Protein AF-A0A537YJH0-F1 (afdb_monomer)

Secondary structure (DSSP, 8-state):
-HHHHHHHHHSSSHHHHHHHHHHHTT--HHHHHHHHHHHHHHHHHHHHHHHHHT-

Solvent-accessible surface area (backbone atoms only — not comparable to full-atom values): 3048 Å² total; per-residue (Å²): 96,68,67,63,45,54,52,27,55,76,41,99,37,75,56,23,55,54,32,52,51,31,41,75,72,69,39,52,70,70,55,19,54,51,51,45,33,49,51,53,50,53,50,53,53,52,49,53,52,53,58,60,73,74,107

Mean predicted aligned error: 2.45 Å

Sequence (55 aa):
MHLIAVTQVRHDTAGRVYYQRKLAEGKTEKEALRALKRCISNAVWRQLQVDLAAR

Radius of gyration: 12.75 Å; Cα contacts (8 Å, |Δi|>4): 33; chains: 1; bounding box: 29×18×35 Å

pLDDT: mean 96.87, std 3.69, range [72.56, 98.38]

Foldseek 3Di:
DLVVLVVQCVDPHPSVVQLVVCVVVVDDSVVSSVVSVVVVVVVVVVVVVVVVVVD

Structure (mmCIF, N/CA/C/O backbone):
data_AF-A0A537YJH0-F1
#
_entry.id   AF-A0A537YJH0-F1
#
loop_
_atom_site.group_PDB
_atom_site.id
_atom_site.type_symbol
_atom_site.label_atom_id
_atom_site.label_alt_id
_atom_site.label_comp_id
_atom_site.label_asym_id
_atom_site.label_entity_id
_atom_site.label_seq_id
_atom_site.pdbx_PDB_ins_code
_atom_site.Cartn_x
_atom_site.Cartn_y
_atom_site.Cartn_z
_atom_site.occupancy
_atom_site.B_iso_or_equiv
_atom_site.auth_seq_id
_atom_s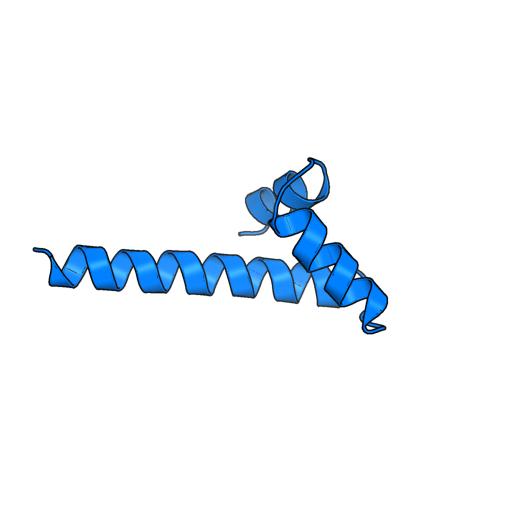ite.auth_comp_id
_atom_site.auth_asym_id
_atom_site.auth_atom_id
_atom_site.pdbx_PDB_model_num
ATOM 1 N N . MET A 1 1 ? 7.565 5.109 0.084 1.00 88.75 1 MET A N 1
ATOM 2 C CA . MET A 1 1 ? 6.227 4.460 0.102 1.00 88.75 1 MET A CA 1
ATOM 3 C C . MET A 1 1 ? 5.176 5.095 1.004 1.00 88.75 1 MET A C 1
ATOM 5 O O . MET A 1 1 ? 4.003 4.902 0.718 1.00 88.75 1 MET A O 1
ATOM 9 N N . HIS A 1 2 ? 5.525 5.808 2.085 1.00 95.19 2 HIS A N 1
ATOM 10 C CA . HIS A 1 2 ? 4.508 6.343 3.003 1.00 95.19 2 HIS A CA 1
ATOM 11 C C . HIS A 1 2 ? 3.528 7.315 2.329 1.00 95.19 2 HIS A C 1
ATOM 13 O O . HIS A 1 2 ? 2.331 7.057 2.373 1.00 95.19 2 HIS A O 1
ATOM 19 N N . LEU A 1 3 ? 4.036 8.350 1.650 1.00 97.62 3 LEU A N 1
ATOM 20 C CA . LEU A 1 3 ? 3.211 9.347 0.960 1.00 97.62 3 LEU A CA 1
ATOM 21 C C . LEU A 1 3 ? 2.230 8.702 -0.030 1.00 97.62 3 LEU A C 1
ATOM 23 O O . LEU A 1 3 ? 1.031 8.906 0.086 1.00 97.62 3 LEU A O 1
ATOM 27 N N . ILE A 1 4 ? 2.728 7.842 -0.925 1.00 97.12 4 ILE A N 1
ATOM 28 C CA . ILE A 1 4 ? 1.913 7.129 -1.924 1.00 97.12 4 ILE A CA 1
ATOM 29 C C . ILE A 1 4 ? 0.785 6.338 -1.252 1.00 97.12 4 ILE A C 1
ATOM 31 O O . ILE A 1 4 ? -0.363 6.437 -1.669 1.00 97.12 4 ILE A O 1
ATOM 35 N N . ALA A 1 5 ? 1.096 5.577 -0.197 1.00 97.62 5 ALA A N 1
ATOM 36 C CA . ALA A 1 5 ? 0.096 4.782 0.511 1.00 97.62 5 ALA A CA 1
ATOM 37 C C . ALA A 1 5 ? -0.972 5.660 1.184 1.00 97.62 5 ALA A C 1
ATOM 39 O O . ALA A 1 5 ? -2.155 5.350 1.095 1.00 97.62 5 ALA A O 1
ATOM 40 N N . VAL A 1 6 ? -0.573 6.764 1.825 1.00 97.56 6 VAL A N 1
ATOM 41 C CA . VAL A 1 6 ? -1.512 7.703 2.463 1.00 97.56 6 VAL A CA 1
ATOM 42 C C . VAL A 1 6 ? -2.395 8.385 1.419 1.00 97.56 6 VAL A C 1
ATOM 44 O O . VAL A 1 6 ? -3.607 8.455 1.606 1.00 97.56 6 VAL A O 1
ATOM 47 N N . THR A 1 7 ? -1.823 8.827 0.299 1.00 98.12 7 THR A N 1
ATOM 48 C CA . THR A 1 7 ? -2.578 9.401 -0.821 1.00 98.12 7 THR A CA 1
ATOM 49 C C . THR A 1 7 ? -3.568 8.386 -1.392 1.00 98.12 7 THR A C 1
ATOM 51 O O . THR A 1 7 ? -4.742 8.703 -1.545 1.00 98.12 7 THR A O 1
ATOM 54 N N . GLN A 1 8 ? -3.145 7.139 -1.626 1.00 97.25 8 GLN A N 1
AT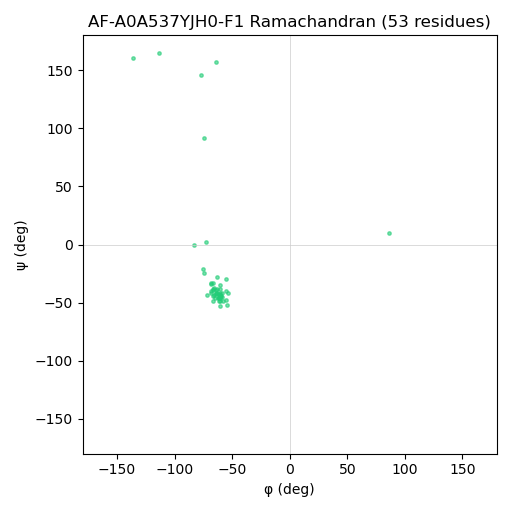OM 55 C CA . GLN A 1 8 ? -4.036 6.085 -2.117 1.00 97.25 8 GLN A CA 1
ATOM 56 C C . GLN A 1 8 ? -5.200 5.804 -1.165 1.00 97.25 8 GLN A C 1
ATOM 58 O O . GLN A 1 8 ? -6.306 5.592 -1.639 1.00 97.25 8 GLN A O 1
ATOM 63 N N . VAL A 1 9 ? -4.988 5.836 0.154 1.00 97.31 9 VAL A N 1
ATOM 64 C CA . VAL A 1 9 ? -6.070 5.648 1.139 1.00 97.31 9 VAL A CA 1
ATOM 65 C C . VAL A 1 9 ? -7.061 6.819 1.142 1.00 97.31 9 VAL A C 1
ATOM 67 O O . VAL A 1 9 ? -8.249 6.600 1.372 1.00 97.31 9 VAL A O 1
ATOM 70 N N . ARG A 1 10 ? -6.596 8.047 0.877 1.00 97.25 10 ARG A N 1
ATOM 71 C CA . ARG A 1 10 ? -7.433 9.262 0.857 1.00 97.25 10 ARG A CA 1
ATOM 72 C C . ARG A 1 10 ? -8.323 9.383 -0.382 1.00 97.25 10 ARG A C 1
ATOM 74 O O . ARG A 1 10 ? -9.343 10.059 -0.312 1.00 97.25 10 ARG A O 1
ATOM 81 N N . HIS A 1 11 ? -7.956 8.745 -1.489 1.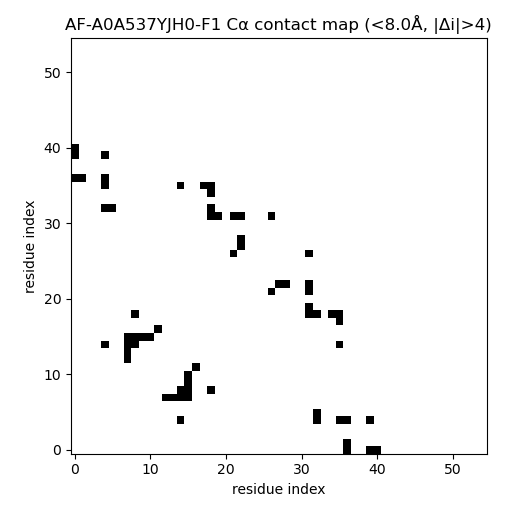00 97.06 11 HIS A N 1
ATOM 82 C CA . HIS A 1 11 ? -8.686 8.819 -2.757 1.00 97.06 11 HIS A CA 1
ATOM 83 C C . HIS A 1 11 ? -9.316 7.476 -3.132 1.00 97.06 11 HIS A C 1
ATOM 85 O O . HIS A 1 11 ? -8.971 6.433 -2.576 1.00 97.06 11 HIS A O 1
ATOM 91 N N . ASP A 1 12 ? -10.247 7.486 -4.085 1.00 96.19 12 ASP A N 1
ATOM 92 C CA . ASP A 1 12 ? -10.830 6.251 -4.603 1.00 96.19 12 ASP A CA 1
ATOM 93 C C . ASP A 1 12 ? -9.833 5.526 -5.515 1.00 96.19 12 ASP A C 1
ATOM 95 O O . ASP A 1 12 ? -9.680 5.831 -6.695 1.00 96.19 12 ASP A O 1
ATOM 99 N N . THR A 1 13 ? -9.056 4.623 -4.921 1.00 97.12 13 THR A N 1
ATOM 100 C CA . THR A 1 13 ? -7.996 3.884 -5.608 1.00 97.12 13 THR A CA 1
ATOM 101 C C . THR A 1 13 ? -8.022 2.414 -5.215 1.00 97.12 13 THR A C 1
ATOM 103 O O . THR A 1 13 ? -8.479 2.043 -4.131 1.00 97.12 13 THR A O 1
ATOM 106 N N . ALA A 1 14 ? -7.410 1.561 -6.040 1.00 96.25 14 ALA A N 1
ATOM 107 C CA . ALA A 1 14 ? -7.195 0.154 -5.697 1.00 96.25 14 ALA A CA 1
ATOM 108 C C . ALA A 1 14 ? -6.437 -0.027 -4.362 1.00 96.25 14 ALA A C 1
ATOM 110 O O . ALA A 1 14 ? -6.670 -0.995 -3.635 1.00 96.25 14 ALA A O 1
ATOM 111 N N . GLY A 1 15 ? -5.565 0.923 -3.996 1.00 96.75 15 GLY A N 1
ATOM 112 C CA . GLY A 1 15 ? -4.876 0.929 -2.706 1.00 96.75 15 GLY A CA 1
ATOM 113 C C . GLY A 1 15 ? -5.824 1.130 -1.520 1.00 96.75 15 GLY A C 1
ATOM 114 O O . GLY A 1 15 ? -5.662 0.462 -0.496 1.00 96.75 15 GLY A O 1
ATOM 115 N N . ARG A 1 16 ? -6.857 1.973 -1.672 1.00 97.56 16 ARG A N 1
ATOM 116 C CA . ARG A 1 16 ? -7.931 2.144 -0.679 1.00 97.56 16 ARG A CA 1
ATOM 117 C C . ARG A 1 16 ? -8.751 0.870 -0.524 1.00 97.56 16 ARG A C 1
ATOM 119 O O . ARG A 1 16 ? -8.964 0.439 0.604 1.00 97.56 16 ARG A O 1
ATOM 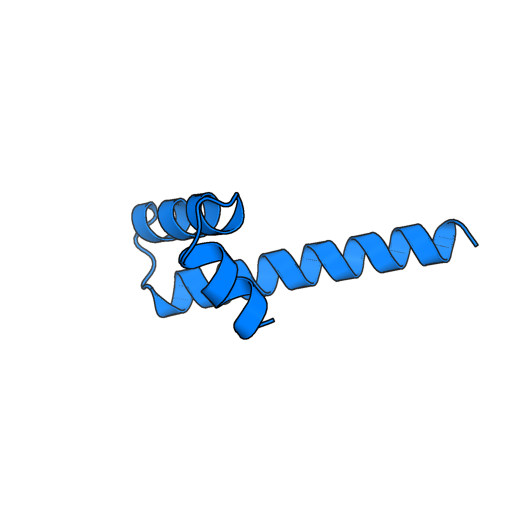126 N N . VAL A 1 17 ? -9.145 0.235 -1.629 1.00 98.12 17 VAL A N 1
ATOM 127 C CA . VAL A 1 17 ? -9.878 -1.046 -1.603 1.00 98.12 17 VAL A CA 1
ATOM 128 C C . VAL A 1 17 ? -9.059 -2.125 -0.890 1.00 98.12 17 VAL A C 1
ATOM 130 O O . VAL A 1 17 ? -9.565 -2.819 -0.008 1.00 98.12 17 VAL A O 1
ATOM 133 N N . TYR A 1 18 ? -7.763 -2.229 -1.199 1.00 97.88 18 TYR A N 1
ATOM 134 C CA . TYR A 1 18 ? -6.863 -3.163 -0.522 1.00 97.88 18 TYR A CA 1
ATOM 135 C C . TYR A 1 18 ? -6.745 -2.873 0.981 1.00 97.88 18 TYR A C 1
ATOM 137 O O . TYR A 1 18 ? -6.791 -3.801 1.789 1.00 97.88 18 TYR A O 1
ATOM 145 N N . TYR A 1 19 ? -6.602 -1.601 1.362 1.00 98.06 19 TYR A N 1
ATOM 146 C CA . TYR A 1 19 ? -6.546 -1.172 2.759 1.00 98.06 19 TYR A CA 1
ATOM 147 C C . TYR A 1 19 ? -7.831 -1.530 3.519 1.00 98.06 19 TYR A C 1
ATOM 149 O O . TYR A 1 19 ? -7.750 -2.161 4.570 1.00 98.06 19 TYR A O 1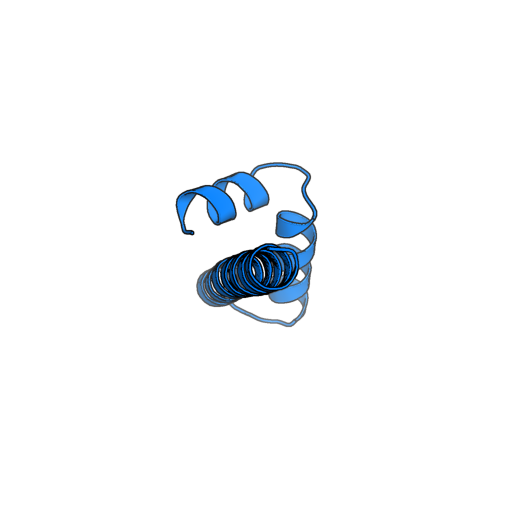
ATOM 157 N N . GLN A 1 20 ? -9.001 -1.222 2.952 1.00 98.00 20 GLN A N 1
ATOM 158 C CA . GLN A 1 20 ? -10.310 -1.547 3.533 1.00 98.00 20 GLN A CA 1
ATOM 159 C C . GLN A 1 20 ? -10.503 -3.054 3.702 1.00 98.00 20 GLN A C 1
ATOM 161 O O . GLN A 1 20 ? -10.923 -3.508 4.762 1.00 98.00 20 GLN A O 1
ATOM 166 N N . ARG A 1 21 ? -10.093 -3.856 2.711 1.00 98.31 21 ARG A N 1
ATOM 167 C CA . ARG A 1 21 ? -10.097 -5.317 2.844 1.00 98.31 21 ARG A CA 1
ATOM 168 C C . ARG A 1 21 ? -9.238 -5.779 4.023 1.00 98.31 21 ARG A C 1
ATOM 170 O O . ARG A 1 21 ? -9.649 -6.660 4.764 1.00 98.31 21 ARG A O 1
ATOM 177 N N . LYS A 1 22 ? -8.059 -5.179 4.231 1.00 98.00 22 LYS A N 1
ATOM 178 C CA . LYS A 1 22 ? -7.196 -5.518 5.375 1.00 98.00 22 LYS A CA 1
ATOM 179 C C . LYS A 1 22 ? -7.801 -5.120 6.721 1.00 98.00 22 LYS A C 1
ATOM 181 O O . LYS A 1 22 ? -7.593 -5.857 7.678 1.00 98.00 22 LYS A O 1
ATOM 186 N N . LEU A 1 23 ? -8.562 -4.031 6.787 1.00 98.19 23 LEU A N 1
ATOM 187 C CA . LEU A 1 23 ? -9.342 -3.694 7.981 1.00 98.19 23 LEU A CA 1
ATOM 188 C C . LEU A 1 23 ? -10.463 -4.711 8.229 1.00 98.19 23 LEU A C 1
ATOM 190 O O . LEU A 1 23 ? -10.617 -5.179 9.351 1.00 98.19 23 LEU A O 1
ATOM 194 N N . ALA A 1 24 ? -11.192 -5.109 7.182 1.00 98.19 24 ALA A N 1
ATOM 195 C CA . ALA A 1 24 ? -12.248 -6.120 7.274 1.00 98.19 24 ALA A CA 1
ATOM 196 C C . ALA A 1 24 ? -11.720 -7.508 7.691 1.00 98.19 24 ALA A C 1
ATOM 198 O O . ALA A 1 24 ? -12.427 -8.270 8.338 1.00 98.19 24 ALA A O 1
ATOM 199 N N . GLU A 1 25 ? -10.457 -7.819 7.382 1.00 97.88 25 GLU A N 1
ATOM 200 C CA . GLU A 1 25 ? -9.739 -9.004 7.884 1.00 97.88 25 GLU A CA 1
ATOM 201 C C . GLU A 1 25 ? -9.351 -8.902 9.381 1.00 97.88 25 GLU A C 1
ATOM 203 O O . GLU A 1 25 ? -8.682 -9.794 9.898 1.00 97.88 25 GLU A O 1
ATOM 208 N N . GLY A 1 26 ? -9.715 -7.820 10.078 1.00 98.06 26 GLY A N 1
ATOM 209 C CA . GLY A 1 26 ? -9.430 -7.610 11.501 1.00 98.06 26 GLY A CA 1
ATOM 210 C C . GLY A 1 26 ? -8.064 -6.986 11.799 1.00 98.06 26 GLY A C 1
ATOM 211 O O . GLY A 1 26 ? -7.651 -6.945 12.956 1.00 98.06 26 GLY A O 1
ATOM 212 N N . LYS A 1 27 ? -7.336 -6.494 10.786 1.00 97.94 27 LYS A N 1
ATOM 213 C CA . LYS A 1 27 ? -6.047 -5.823 11.016 1.00 97.94 27 LYS A CA 1
ATOM 214 C C . LYS A 1 27 ? -6.255 -4.415 11.541 1.00 97.94 27 LYS A C 1
ATOM 216 O O . LYS A 1 27 ? -7.146 -3.695 11.095 1.00 97.94 27 LYS A O 1
ATOM 221 N N . THR A 1 28 ? -5.345 -3.976 12.403 1.00 98.31 28 THR A N 1
ATOM 222 C CA . THR A 1 28 ? -5.295 -2.572 12.816 1.00 98.31 28 THR A CA 1
ATOM 223 C C . THR A 1 28 ? -4.962 -1.665 11.628 1.00 98.31 28 THR A C 1
ATOM 225 O O . THR A 1 28 ? -4.307 -2.077 10.665 1.00 98.31 28 THR A O 1
ATOM 228 N N . GLU A 1 29 ? -5.321 -0.385 11.714 1.00 97.25 29 GLU A N 1
ATOM 229 C CA . GLU A 1 29 ? -4.992 0.610 10.682 1.00 97.25 29 GLU A CA 1
ATOM 230 C C . GLU A 1 29 ? -3.493 0.655 10.360 1.00 97.25 29 GLU A C 1
ATOM 232 O O . GLU A 1 29 ? -3.084 0.695 9.196 1.00 97.25 29 GLU A O 1
ATOM 237 N N . LYS A 1 30 ? -2.642 0.576 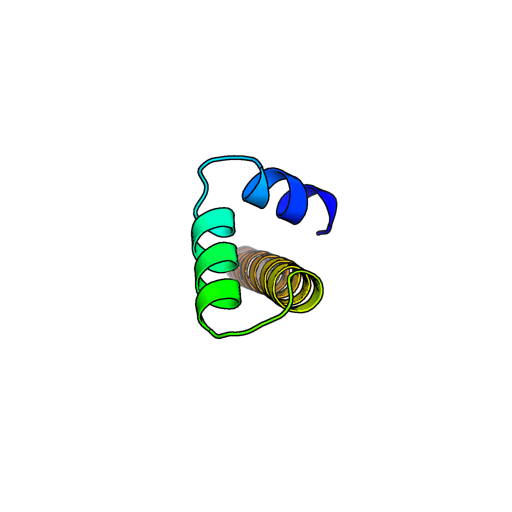11.391 1.00 97.81 30 LYS A N 1
ATOM 238 C CA . LYS A 1 30 ? -1.181 0.568 11.228 1.00 97.81 30 LYS A CA 1
ATOM 239 C C . LYS A 1 30 ? -0.706 -0.670 10.469 1.00 97.81 30 LYS A C 1
ATOM 241 O O . LYS A 1 30 ? 0.200 -0.565 9.637 1.00 97.81 30 LYS A O 1
ATOM 246 N N . GLU A 1 31 ? -1.296 -1.833 10.728 1.00 98.31 31 GLU A N 1
ATOM 247 C CA . GLU A 1 31 ? -0.972 -3.077 10.027 1.00 98.31 31 GLU A CA 1
ATOM 248 C C . GLU A 1 31 ? -1.478 -3.075 8.589 1.00 98.31 31 GLU A C 1
ATOM 250 O O . GLU A 1 31 ? -0.726 -3.445 7.685 1.00 98.31 31 GLU A O 1
ATOM 255 N N . ALA A 1 32 ? -2.704 -2.608 8.358 1.00 98.31 32 ALA A N 1
ATOM 256 C CA . ALA A 1 32 ? -3.272 -2.453 7.026 1.00 98.31 32 ALA A CA 1
ATOM 257 C C . ALA A 1 32 ? -2.435 -1.476 6.181 1.00 98.31 32 ALA A C 1
ATOM 259 O O . ALA A 1 32 ? -2.042 -1.799 5.057 1.00 98.31 32 ALA A O 1
ATOM 260 N N . LEU A 1 33 ? -2.040 -0.330 6.747 1.00 97.88 33 LEU A N 1
ATOM 261 C CA . LEU A 1 33 ? -1.181 0.647 6.075 1.00 97.88 33 LEU A CA 1
ATOM 262 C C . LEU A 1 33 ? 0.232 0.096 5.826 1.00 97.88 33 LEU A C 1
ATOM 264 O O . LEU A 1 33 ? 0.831 0.340 4.775 1.00 97.88 33 LEU A O 1
ATOM 268 N N . ARG A 1 34 ? 0.791 -0.677 6.767 1.00 98.38 34 ARG A N 1
ATOM 269 C CA . ARG A 1 34 ? 2.073 -1.374 6.571 1.00 98.38 34 ARG A CA 1
ATOM 270 C C . ARG A 1 34 ? 1.973 -2.407 5.447 1.00 98.38 34 ARG A C 1
ATOM 272 O O . ARG A 1 34 ? 2.889 -2.486 4.628 1.00 98.38 34 ARG A O 1
ATOM 279 N N . ALA A 1 35 ? 0.879 -3.161 5.382 1.00 98.00 35 ALA A N 1
ATOM 280 C CA . ALA A 1 35 ? 0.627 -4.129 4.321 1.00 98.00 35 ALA A CA 1
ATOM 281 C C . ALA A 1 35 ? 0.489 -3.445 2.953 1.00 98.00 35 ALA A C 1
ATOM 283 O O . ALA A 1 35 ? 1.077 -3.926 1.986 1.00 98.00 35 ALA A O 1
ATOM 284 N N . LEU A 1 36 ? -0.208 -2.305 2.878 1.00 98.12 36 LEU A N 1
ATOM 285 C CA . LEU A 1 36 ? -0.326 -1.515 1.650 1.00 98.12 36 LEU A CA 1
ATOM 286 C C . LEU A 1 36 ? 1.045 -1.014 1.172 1.00 98.12 36 LEU A C 1
ATOM 288 O O . LEU A 1 36 ? 1.413 -1.250 0.025 1.00 98.12 36 LEU A O 1
ATOM 292 N N . LYS A 1 37 ? 1.857 -0.415 2.055 1.00 98.12 37 LYS A N 1
ATOM 293 C CA . LYS A 1 37 ? 3.226 0.019 1.707 1.00 98.12 37 LYS A CA 1
ATOM 294 C C . LYS A 1 37 ? 4.078 -1.126 1.148 1.00 98.12 37 LYS A C 1
ATOM 296 O O . LYS A 1 37 ? 4.827 -0.913 0.197 1.00 98.12 37 LYS A O 1
ATOM 301 N N . ARG A 1 38 ? 3.957 -2.329 1.723 1.00 98.31 38 ARG A N 1
ATOM 302 C CA . ARG A 1 38 ? 4.675 -3.527 1.258 1.00 98.31 38 ARG A CA 1
ATOM 303 C C . ARG A 1 38 ? 4.172 -3.992 -0.111 1.00 98.31 38 ARG A C 1
ATOM 305 O O . ARG A 1 38 ? 4.983 -4.302 -0.972 1.00 98.31 38 ARG A O 1
ATOM 312 N N . CYS A 1 39 ? 2.857 -3.973 -0.332 1.00 96.81 39 CYS A N 1
ATOM 313 C CA . CYS A 1 39 ? 2.245 -4.293 -1.623 1.00 96.81 39 CYS A CA 1
ATOM 314 C C . CYS A 1 39 ? 2.770 -3.378 -2.741 1.00 96.81 39 CYS A C 1
ATOM 316 O O . CYS A 1 39 ? 3.241 -3.873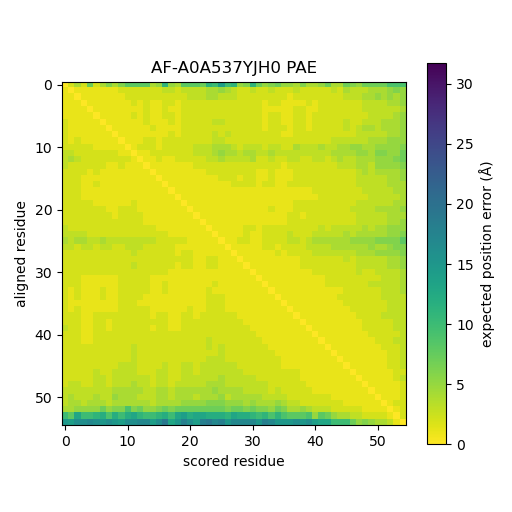 -3.764 1.00 96.81 39 CYS A O 1
ATOM 318 N N . ILE A 1 40 ? 2.784 -2.060 -2.505 1.00 97.31 40 ILE A N 1
ATOM 319 C CA . ILE A 1 40 ? 3.315 -1.080 -3.465 1.00 97.31 40 ILE A CA 1
ATOM 320 C C . ILE A 1 40 ? 4.802 -1.357 -3.728 1.00 97.31 40 ILE A C 1
ATOM 322 O O . ILE A 1 40 ? 5.235 -1.360 -4.875 1.00 97.31 40 ILE A O 1
ATOM 326 N N . SER A 1 41 ? 5.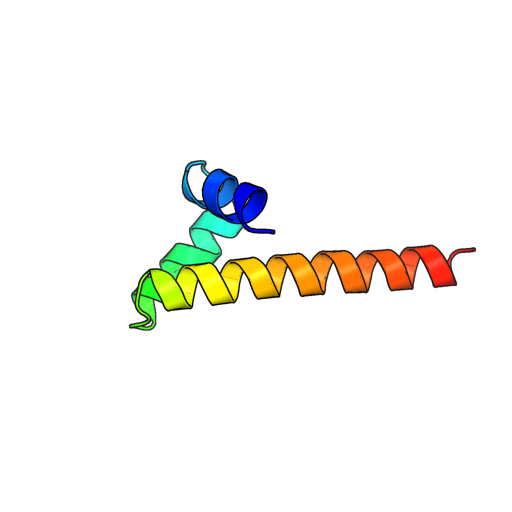589 -1.643 -2.682 1.00 97.94 41 SER A N 1
ATOM 327 C CA . SER A 1 41 ? 7.025 -1.928 -2.830 1.00 97.94 41 SER A CA 1
ATOM 328 C C . SER A 1 41 ? 7.277 -3.163 -3.685 1.00 97.94 41 SER A C 1
ATOM 330 O O . SER A 1 41 ? 8.133 -3.136 -4.562 1.00 97.94 41 SER A O 1
ATOM 332 N N . ASN A 1 42 ? 6.497 -4.220 -3.469 1.00 97.81 42 ASN A N 1
ATOM 333 C CA . ASN A 1 42 ? 6.596 -5.452 -4.242 1.00 97.81 42 ASN A CA 1
ATOM 334 C C . ASN A 1 42 ? 6.153 -5.259 -5.697 1.00 97.81 42 ASN A C 1
ATOM 336 O O . ASN A 1 42 ? 6.675 -5.926 -6.585 1.00 97.81 42 ASN A O 1
ATOM 340 N N . ALA A 1 43 ? 5.167 -4.396 -5.957 1.00 96.62 43 ALA A N 1
ATOM 341 C CA . ALA A 1 43 ? 4.746 -4.068 -7.317 1.00 96.62 43 ALA A CA 1
ATOM 342 C C . ALA A 1 43 ? 5.849 -3.312 -8.070 1.00 96.62 43 ALA A C 1
ATOM 344 O O . ALA A 1 43 ? 6.231 -3.734 -9.155 1.00 96.62 43 ALA A O 1
ATOM 345 N N . VAL A 1 44 ? 6.418 -2.269 -7.453 1.00 96.75 44 VAL A N 1
ATOM 346 C CA . VAL A 1 44 ? 7.519 -1.494 -8.049 1.00 96.75 44 VAL A CA 1
ATOM 347 C C . VAL A 1 44 ? 8.744 -2.370 -8.284 1.00 96.75 44 VAL A C 1
ATOM 349 O O . VAL A 1 44 ? 9.305 -2.344 -9.370 1.00 96.75 44 VAL A O 1
ATOM 352 N N . TRP A 1 45 ? 9.138 -3.187 -7.304 1.00 97.38 45 TRP A N 1
ATOM 353 C CA . TRP A 1 45 ? 10.279 -4.085 -7.475 1.00 97.38 45 TRP A CA 1
ATOM 354 C C . TRP A 1 45 ? 10.068 -5.069 -8.632 1.00 97.38 45 TRP A C 1
ATOM 356 O O . TRP A 1 45 ? 10.962 -5.223 -9.458 1.00 97.38 45 TRP A O 1
ATOM 366 N N . ARG A 1 46 ? 8.879 -5.681 -8.743 1.00 97.94 46 ARG A N 1
ATOM 367 C CA . ARG A 1 46 ? 8.553 -6.573 -9.867 1.00 97.94 46 ARG A CA 1
ATOM 368 C C . ARG A 1 46 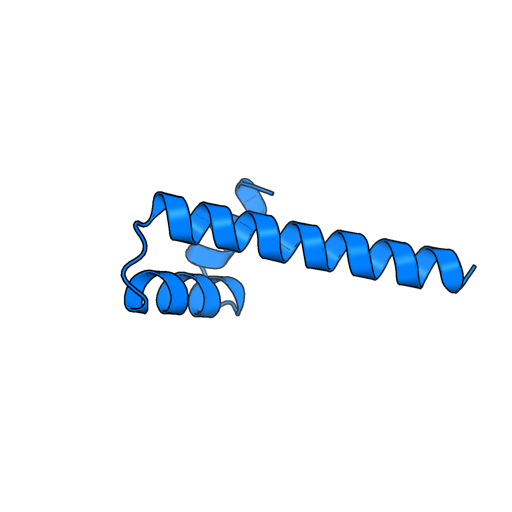? 8.618 -5.850 -11.209 1.00 97.94 46 ARG A C 1
ATOM 370 O O . ARG A 1 46 ? 9.188 -6.404 -12.140 1.00 97.94 46 ARG A O 1
ATOM 377 N N . GLN A 1 47 ? 8.090 -4.628 -11.290 1.00 97.75 47 GLN A N 1
ATOM 378 C CA . GLN A 1 47 ? 8.158 -3.836 -12.517 1.00 97.75 47 GLN A CA 1
ATOM 379 C C . GLN A 1 47 ? 9.610 -3.547 -12.914 1.00 97.75 47 GLN A C 1
ATOM 381 O O . GLN A 1 47 ? 9.988 -3.808 -14.046 1.00 97.75 47 GLN A O 1
ATOM 386 N N . LEU A 1 48 ? 10.450 -3.126 -11.964 1.00 98.06 48 LEU A N 1
ATOM 387 C CA . LEU A 1 48 ? 11.866 -2.858 -12.232 1.00 98.06 48 LEU A CA 1
ATOM 388 C C . LEU A 1 48 ? 12.625 -4.095 -12.735 1.00 98.06 48 LEU A C 1
ATOM 390 O O . LEU A 1 48 ? 13.528 -3.959 -13.552 1.00 98.06 48 LEU A O 1
ATOM 394 N N . GLN A 1 49 ? 12.286 -5.297 -12.256 1.00 98.31 49 GLN A N 1
ATOM 395 C CA . GLN A 1 49 ? 12.886 -6.535 -12.768 1.00 98.31 49 GLN A CA 1
ATOM 396 C C . GLN A 1 49 ? 12.448 -6.838 -14.205 1.00 98.31 49 GLN A C 1
ATOM 398 O O . GLN A 1 49 ? 13.273 -7.261 -15.009 1.00 98.31 49 GLN A O 1
ATOM 403 N N . VAL A 1 50 ? 11.173 -6.604 -14.533 1.00 98.12 50 VAL A N 1
ATOM 404 C CA . VAL A 1 50 ? 10.665 -6.743 -15.908 1.00 98.12 50 VAL A CA 1
ATOM 405 C C . VAL A 1 50 ? 11.371 -5.757 -16.836 1.00 98.12 50 VAL A C 1
ATOM 407 O O . VAL A 1 50 ? 11.855 -6.160 -17.888 1.00 98.12 50 VAL A O 1
ATOM 410 N N . ASP A 1 51 ? 11.498 -4.499 -16.415 1.00 97.88 51 ASP A N 1
ATOM 411 C CA . ASP A 1 51 ? 12.168 -3.455 -17.194 1.00 97.88 51 ASP A CA 1
ATOM 412 C C . ASP A 1 51 ? 13.657 -3.778 -17.407 1.00 97.88 51 ASP A C 1
ATOM 414 O O . ASP A 1 51 ? 14.195 -3.546 -18.486 1.00 97.88 51 ASP A O 1
ATOM 418 N N . LEU A 1 52 ? 14.323 -4.349 -16.394 1.00 97.94 52 LEU A N 1
ATOM 419 C CA . LEU A 1 52 ? 15.717 -4.785 -16.492 1.00 97.94 52 LEU A CA 1
ATOM 420 C C . LEU A 1 52 ? 15.895 -5.953 -17.470 1.00 97.94 52 LEU A C 1
ATOM 422 O O . LEU A 1 52 ? 16.885 -5.980 -18.189 1.00 97.94 52 LEU A O 1
ATOM 426 N N . ALA A 1 53 ? 14.963 -6.908 -17.489 1.00 95.56 53 ALA A N 1
ATOM 427 C CA . ALA A 1 53 ? 15.008 -8.060 -18.390 1.00 95.56 53 ALA A CA 1
ATOM 428 C C . ALA A 1 53 ? 14.622 -7.715 -19.839 1.00 95.56 53 ALA A C 1
ATOM 430 O O . ALA A 1 53 ? 14.958 -8.458 -20.756 1.00 95.56 53 ALA A O 1
ATOM 431 N N . ALA A 1 54 ? 13.901 -6.610 -20.044 1.00 90.69 54 ALA A N 1
ATOM 432 C CA . ALA A 1 54 ? 13.534 -6.094 -21.361 1.00 90.69 54 ALA A CA 1
ATOM 433 C C . ALA A 1 54 ? 14.640 -5.243 -22.018 1.00 90.69 54 ALA A C 1
ATOM 435 O O . ALA A 1 54 ? 14.434 -4.730 -23.120 1.00 90.69 54 ALA A O 1
ATOM 436 N N . ARG A 1 55 ? 15.777 -5.064 -21.336 1.00 72.56 55 ARG A N 1
ATOM 437 C CA . ARG A 1 55 ? 16.945 -4.315 -21.803 1.00 72.56 55 ARG A CA 1
ATOM 438 C C . ARG A 1 55 ? 18.004 -5.243 -22.382 1.00 72.56 55 ARG A C 1
ATOM 440 O O . ARG A 1 55 ? 18.627 -4.820 -23.380 1.00 72.56 55 ARG A O 1
#